Protein AF-A0A8T5L9S2-F1 (afdb_monomer)

Structure (mmCIF, N/CA/C/O backbone):
data_AF-A0A8T5L9S2-F1
#
_entry.id   AF-A0A8T5L9S2-F1
#
loop_
_atom_site.group_PDB
_atom_site.id
_atom_site.type_symbol
_atom_site.label_atom_id
_atom_site.label_alt_id
_atom_site.label_comp_id
_atom_site.label_asym_id
_atom_site.label_entity_id
_atom_site.label_seq_id
_atom_site.pdbx_PDB_ins_code
_atom_site.Cartn_x
_atom_site.Cartn_y
_atom_site.Cartn_z
_atom_site.occupancy
_atom_site.B_iso_or_equiv
_atom_site.auth_seq_id
_atom_site.auth_comp_id
_atom_site.auth_asym_id
_atom_site.auth_atom_id
_atom_site.pdbx_PDB_model_num
ATOM 1 N N . MET A 1 1 ? -9.814 8.904 15.354 1.00 81.00 1 MET A N 1
ATOM 2 C CA . MET A 1 1 ? -8.572 9.620 14.955 1.00 81.00 1 MET A CA 1
ATOM 3 C C . MET A 1 1 ? -7.507 8.682 14.400 1.00 81.00 1 MET A C 1
ATOM 5 O O . MET A 1 1 ? -7.084 8.911 13.277 1.00 81.00 1 MET A O 1
ATOM 9 N N . ILE A 1 2 ? -7.116 7.620 15.116 1.00 84.69 2 ILE A N 1
ATOM 10 C CA . ILE A 1 2 ? -6.139 6.623 14.624 1.00 84.69 2 ILE A CA 1
ATOM 11 C C . ILE A 1 2 ? -6.530 6.035 13.258 1.00 84.69 2 ILE A C 1
ATOM 13 O O . ILE A 1 2 ? -5.701 5.990 12.357 1.00 84.69 2 ILE A O 1
ATOM 17 N N . VAL A 1 3 ? -7.805 5.684 13.072 1.00 83.44 3 VAL A N 1
ATOM 18 C CA . VAL A 1 3 ? -8.334 5.139 11.806 1.00 83.44 3 VAL A CA 1
ATOM 19 C C . VAL A 1 3 ? -8.112 6.096 10.622 1.00 83.44 3 VAL A C 1
ATOM 21 O O . VAL A 1 3 ? -7.711 5.665 9.547 1.00 83.44 3 VAL A O 1
ATOM 24 N N . LYS A 1 4 ? -8.238 7.413 10.832 1.00 88.12 4 LYS A N 1
ATOM 25 C CA . LYS A 1 4 ? -8.012 8.419 9.778 1.00 88.12 4 LYS A CA 1
ATOM 26 C C . LYS A 1 4 ? -6.547 8.501 9.364 1.00 88.12 4 LYS A C 1
ATOM 28 O O . LYS A 1 4 ? -6.246 8.538 8.178 1.00 88.12 4 LYS A O 1
ATOM 33 N N . ILE A 1 5 ? -5.637 8.479 10.342 1.00 90.75 5 ILE A N 1
ATOM 34 C CA . ILE A 1 5 ? -4.188 8.464 10.092 1.00 90.75 5 ILE A CA 1
ATOM 35 C C . ILE A 1 5 ? -3.813 7.210 9.299 1.00 90.75 5 ILE A C 1
ATOM 37 O O . ILE A 1 5 ? -3.102 7.289 8.302 1.00 90.75 5 ILE A O 1
ATOM 41 N N . LEU A 1 6 ? -4.341 6.055 9.703 1.00 90.62 6 LEU A N 1
ATOM 42 C CA . LEU A 1 6 ? -4.112 4.793 9.008 1.00 90.62 6 LEU A CA 1
ATOM 43 C C . LEU A 1 6 ? -4.691 4.785 7.589 1.00 90.62 6 LEU A C 1
ATOM 45 O O . LEU A 1 6 ? -4.089 4.168 6.718 1.00 90.62 6 LEU A O 1
ATOM 49 N N . GLY A 1 7 ? -5.802 5.483 7.347 1.00 90.44 7 GLY A N 1
ATOM 50 C CA . GLY A 1 7 ? -6.350 5.682 6.004 1.00 90.44 7 GLY A CA 1
ATOM 51 C C . GLY A 1 7 ? -5.437 6.515 5.103 1.00 90.44 7 GLY A C 1
ATOM 52 O O . GLY A 1 7 ? -5.256 6.187 3.934 1.00 90.44 7 GLY A O 1
ATOM 53 N N . VAL A 1 8 ? -4.782 7.548 5.645 1.00 94.00 8 VAL A N 1
ATOM 54 C CA . VAL A 1 8 ? -3.771 8.323 4.898 1.00 94.00 8 VAL A CA 1
ATOM 55 C C . VAL A 1 8 ? -2.589 7.438 4.501 1.00 94.00 8 VAL A C 1
ATOM 57 O O . VAL A 1 8 ? -2.108 7.524 3.373 1.00 94.00 8 VAL A O 1
ATOM 60 N N . PHE A 1 9 ? -2.143 6.549 5.389 1.00 93.88 9 PHE A N 1
ATOM 61 C CA . PHE A 1 9 ? -1.081 5.598 5.064 1.00 93.88 9 PHE A CA 1
ATOM 62 C C . PHE A 1 9 ? -1.483 4.589 3.975 1.00 93.88 9 PHE A C 1
ATOM 64 O O . PHE A 1 9 ? -0.621 4.226 3.179 1.00 93.88 9 PHE A O 1
ATOM 71 N N . ASP A 1 10 ? -2.760 4.205 3.858 1.00 93.38 10 ASP A N 1
ATOM 72 C CA . ASP A 1 10 ? -3.235 3.369 2.738 1.00 93.38 10 ASP A CA 1
ATOM 73 C C . ASP A 1 10 ? -3.151 4.105 1.401 1.00 93.38 10 ASP A C 1
ATOM 75 O O . ASP A 1 10 ? -2.709 3.538 0.400 1.00 93.38 10 ASP A O 1
ATOM 79 N N . LEU A 1 11 ? -3.516 5.391 1.389 1.00 95.25 11 LEU A N 1
ATOM 80 C CA . LEU A 1 11 ? -3.369 6.236 0.202 1.00 95.25 11 LEU A CA 1
ATOM 81 C C . LEU A 1 11 ? -1.902 6.353 -0.208 1.00 95.25 11 LEU A C 1
ATOM 83 O O . LEU A 1 11 ? -1.571 6.211 -1.385 1.00 95.25 11 LEU A O 1
ATOM 87 N N . ILE A 1 12 ? -1.016 6.571 0.766 1.00 95.56 12 ILE A N 1
ATOM 88 C CA . ILE A 1 12 ? 0.428 6.637 0.534 1.00 95.56 12 ILE A CA 1
ATOM 89 C C . ILE A 1 12 ? 0.945 5.290 0.014 1.00 95.56 12 ILE A C 1
ATOM 91 O O . ILE A 1 12 ? 1.695 5.274 -0.958 1.00 95.56 12 ILE A O 1
ATOM 95 N N . ALA A 1 13 ? 0.522 4.165 0.592 1.00 95.31 13 ALA A N 1
ATOM 96 C CA . ALA A 1 13 ? 0.898 2.828 0.134 1.00 95.31 13 ALA A CA 1
ATOM 97 C C . ALA A 1 13 ? 0.469 2.580 -1.320 1.00 95.31 13 ALA A C 1
ATOM 99 O O . ALA A 1 13 ? 1.276 2.118 -2.129 1.00 95.31 13 ALA A O 1
ATOM 100 N N . GLY A 1 14 ? -0.767 2.947 -1.671 1.00 94.94 14 GLY A N 1
ATOM 101 C CA . GLY A 1 14 ? -1.270 2.870 -3.042 1.00 94.94 14 GLY A CA 1
ATOM 102 C C . GLY A 1 14 ? -0.458 3.735 -4.005 1.00 94.94 14 GLY A C 1
ATOM 103 O O . GLY A 1 14 ? -0.021 3.253 -5.049 1.00 94.94 14 GLY A O 1
ATOM 104 N N . LEU A 1 15 ? -0.181 4.990 -3.641 1.00 94.12 15 LEU A N 1
ATOM 105 C CA . LEU A 1 15 ? 0.626 5.902 -4.457 1.00 94.12 15 LEU A CA 1
ATOM 106 C C . LEU A 1 15 ? 2.065 5.413 -4.634 1.00 94.12 15 LEU A C 1
ATOM 108 O O . LEU A 1 15 ? 2.592 5.464 -5.742 1.00 94.12 15 LEU A O 1
ATOM 112 N N . ILE A 1 16 ? 2.702 4.910 -3.576 1.00 94.56 16 ILE A N 1
ATOM 113 C CA . ILE A 1 16 ? 4.062 4.371 -3.668 1.00 94.56 16 ILE A CA 1
ATOM 114 C C . ILE A 1 16 ? 4.076 3.125 -4.558 1.00 94.56 16 ILE A C 1
ATOM 116 O O . ILE A 1 16 ? 4.948 3.012 -5.415 1.00 94.56 16 ILE A O 1
ATOM 120 N N . PHE A 1 17 ? 3.092 2.229 -4.432 1.00 94.75 17 PHE A N 1
ATOM 121 C CA . PHE A 1 17 ? 2.962 1.082 -5.333 1.00 94.75 17 PHE A CA 1
ATOM 122 C C . PHE A 1 17 ? 2.767 1.508 -6.792 1.00 94.75 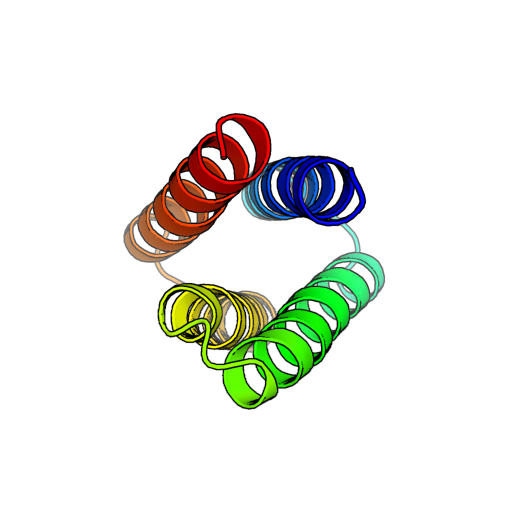17 PHE A C 1
ATOM 124 O O . PHE A 1 17 ? 3.362 0.922 -7.696 1.00 94.75 17 PHE A O 1
ATOM 131 N N . TRP A 1 18 ? 1.993 2.566 -7.033 1.00 93.31 18 TRP A N 1
ATOM 132 C CA . TRP A 1 18 ? 1.834 3.135 -8.366 1.00 93.31 18 TRP A CA 1
ATOM 133 C C . TRP A 1 18 ? 3.153 3.649 -8.931 1.00 93.31 18 TRP A C 1
ATOM 135 O O . TRP A 1 18 ? 3.551 3.249 -10.021 1.00 93.31 18 TRP A O 1
ATOM 145 N N . LEU A 1 19 ? 3.859 4.488 -8.170 1.00 92.25 19 LEU A N 1
ATOM 146 C CA . LEU A 1 19 ? 5.145 5.059 -8.569 1.00 92.25 19 LEU A CA 1
ATOM 147 C C . LEU A 1 19 ? 6.209 3.980 -8.777 1.00 92.25 19 LEU A C 1
ATOM 149 O O . LEU A 1 19 ? 7.015 4.091 -9.702 1.00 92.25 19 LEU A O 1
ATOM 153 N N . TRP A 1 20 ? 6.188 2.914 -7.973 1.00 93.25 20 TRP A N 1
ATOM 154 C CA . TRP A 1 20 ? 7.074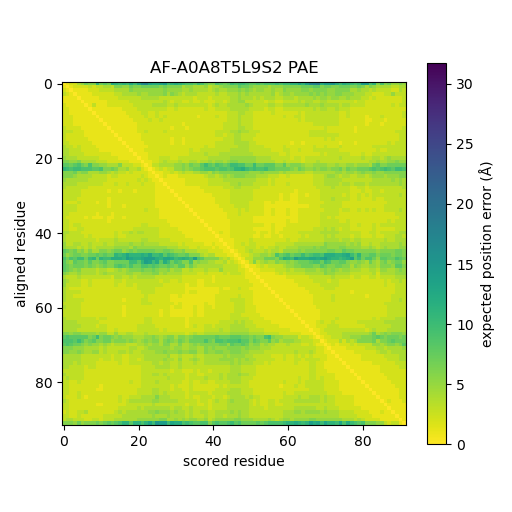 1.765 -8.133 1.00 93.25 20 TRP A CA 1
ATOM 155 C C . TRP A 1 20 ? 6.981 1.158 -9.536 1.00 93.25 20 TRP A C 1
ATOM 157 O O . TRP A 1 20 ? 8.016 0.845 -10.122 1.00 93.25 20 TRP A O 1
ATOM 167 N N . MET A 1 21 ? 5.782 1.090 -10.123 1.00 88.50 21 MET A N 1
ATOM 168 C CA . MET A 1 21 ? 5.586 0.543 -11.472 1.00 88.50 21 MET A CA 1
ATOM 169 C C . MET A 1 21 ? 6.211 1.375 -12.599 1.00 88.50 21 MET A C 1
ATOM 171 O O . MET A 1 21 ? 6.469 0.829 -13.670 1.00 88.50 21 MET A O 1
ATOM 175 N N . PHE A 1 22 ? 6.411 2.681 -12.398 1.00 88.56 22 PHE A N 1
ATOM 176 C CA . PHE A 1 22 ? 6.930 3.580 -13.438 1.00 88.56 22 PHE A CA 1
ATOM 177 C C . PHE A 1 22 ? 8.393 3.950 -13.225 1.00 88.56 22 PHE A C 1
ATOM 179 O O . PHE A 1 22 ? 9.147 4.048 -14.188 1.00 88.56 22 PHE A O 1
ATOM 186 N N . ILE A 1 23 ? 8.776 4.186 -11.972 1.00 90.50 23 ILE A N 1
ATOM 187 C CA . ILE A 1 23 ? 10.068 4.778 -11.606 1.00 90.50 23 ILE A CA 1
ATOM 188 C C . ILE A 1 23 ? 11.008 3.719 -11.006 1.00 90.50 23 ILE A C 1
ATOM 190 O O . ILE A 1 23 ? 12.208 3.950 -10.913 1.00 90.50 23 ILE A O 1
ATOM 194 N N . GLY A 1 24 ? 10.497 2.536 -10.640 1.00 86.25 24 GLY A N 1
ATOM 195 C CA . GLY A 1 24 ? 11.319 1.443 -10.116 1.00 86.25 24 GLY A CA 1
ATOM 196 C C . GLY A 1 24 ? 11.832 1.714 -8.701 1.00 86.25 24 GLY A C 1
ATOM 197 O O . GLY A 1 24 ? 13.034 1.672 -8.450 1.00 86.25 24 GLY A O 1
ATOM 198 N N . ILE A 1 25 ? 10.922 2.011 -7.767 1.00 91.56 25 ILE A N 1
ATOM 199 C CA . ILE A 1 25 ? 11.259 2.218 -6.347 1.00 91.56 25 ILE A CA 1
ATOM 200 C C . ILE A 1 25 ? 12.008 0.978 -5.793 1.00 91.56 25 ILE A C 1
ATOM 202 O O . ILE A 1 25 ? 11.700 -0.152 -6.184 1.00 91.56 25 ILE A O 1
ATOM 206 N N . PRO A 1 26 ? 12.982 1.136 -4.874 1.00 93.88 26 PRO A N 1
ATOM 207 C CA . PRO A 1 26 ? 13.703 -0.002 -4.311 1.00 93.88 26 PRO A CA 1
ATOM 208 C C . PRO A 1 26 ? 12.765 -1.041 -3.687 1.00 93.88 26 PRO A C 1
ATOM 210 O O . PRO A 1 26 ? 11.869 -0.706 -2.907 1.00 93.88 26 PRO A O 1
ATOM 213 N N . THR A 1 27 ? 13.010 -2.319 -3.980 1.00 92.94 27 THR A N 1
ATOM 214 C CA . THR A 1 27 ? 12.190 -3.447 -3.505 1.00 92.94 27 THR A CA 1
ATOM 215 C C . THR A 1 27 ? 12.082 -3.490 -1.982 1.00 92.94 27 THR A C 1
ATOM 217 O O . THR A 1 27 ? 11.013 -3.789 -1.458 1.00 92.94 27 THR A O 1
ATOM 220 N N . ASN A 1 28 ? 13.133 -3.094 -1.259 1.00 94.31 28 ASN A N 1
ATOM 221 C CA . ASN A 1 28 ? 13.121 -3.015 0.204 1.00 94.31 28 ASN A CA 1
ATOM 222 C C . ASN A 1 28 ? 12.034 -2.065 0.735 1.00 94.31 28 ASN A C 1
ATOM 224 O O . ASN A 1 28 ? 11.376 -2.385 1.721 1.00 94.31 28 ASN A O 1
ATOM 228 N N . VAL A 1 29 ? 11.806 -0.924 0.074 1.00 94.38 29 VAL A N 1
ATOM 229 C CA . VAL A 1 29 ? 10.757 0.036 0.465 1.00 94.38 29 VAL A CA 1
ATOM 230 C C . VAL A 1 29 ? 9.377 -0.575 0.238 1.00 94.38 29 VAL A C 1
ATOM 232 O O . VAL A 1 29 ? 8.499 -0.485 1.094 1.00 94.38 29 VAL A O 1
ATOM 235 N N . MET A 1 30 ? 9.202 -1.265 -0.888 1.00 95.19 30 MET A N 1
ATOM 236 C CA . MET A 1 30 ? 7.951 -1.950 -1.198 1.00 95.19 30 MET A CA 1
ATOM 237 C C . MET A 1 30 ? 7.648 -3.087 -0.221 1.00 95.19 30 MET A C 1
ATOM 239 O O . MET A 1 30 ? 6.502 -3.256 0.186 1.00 95.19 30 MET A O 1
ATOM 243 N N . MET A 1 31 ? 8.669 -3.823 0.219 1.00 96.19 31 MET A N 1
ATOM 244 C CA . MET A 1 31 ? 8.513 -4.868 1.232 1.00 96.19 31 MET A CA 1
ATOM 245 C C . MET A 1 31 ? 8.054 -4.305 2.581 1.00 96.19 31 MET A C 1
ATOM 247 O O . MET A 1 31 ? 7.230 -4.929 3.245 1.00 96.19 31 MET A O 1
ATOM 251 N N . VAL A 1 32 ? 8.505 -3.106 2.969 1.00 96.62 32 VAL A N 1
ATOM 252 C CA . VAL A 1 32 ? 7.989 -2.427 4.172 1.00 96.62 32 VAL A CA 1
ATOM 253 C C . VAL A 1 32 ? 6.493 -2.133 4.034 1.00 96.62 32 VAL A C 1
ATOM 255 O O . VAL A 1 32 ? 5.741 -2.367 4.977 1.00 96.62 32 VAL A O 1
ATOM 258 N N . ILE A 1 33 ? 6.040 -1.690 2.857 1.00 96.06 33 ILE A N 1
ATOM 259 C CA . ILE A 1 33 ? 4.617 -1.422 2.588 1.00 96.06 33 ILE A CA 1
ATOM 260 C C . ILE A 1 33 ? 3.787 -2.705 2.630 1.00 96.06 33 ILE A C 1
ATOM 262 O O . ILE A 1 33 ? 2.721 -2.722 3.241 1.00 96.06 33 ILE A O 1
ATOM 266 N N . VAL A 1 34 ? 4.280 -3.787 2.026 1.00 96.88 34 VAL A N 1
ATOM 267 C CA . VAL A 1 34 ? 3.635 -5.108 2.080 1.00 96.88 34 VAL A CA 1
ATOM 268 C C . VAL A 1 34 ? 3.440 -5.545 3.528 1.00 96.88 34 VAL A C 1
ATOM 270 O O . VAL A 1 34 ? 2.327 -5.882 3.929 1.00 96.88 34 VAL A O 1
ATOM 273 N N . MET A 1 35 ? 4.509 -5.502 4.326 1.00 97.00 35 MET A N 1
ATOM 274 C CA . MET A 1 35 ? 4.452 -5.900 5.732 1.00 97.00 35 MET A CA 1
ATOM 275 C C . MET A 1 35 ? 3.507 -5.002 6.528 1.00 97.00 35 MET A C 1
ATOM 277 O O . MET A 1 35 ? 2.721 -5.506 7.325 1.00 97.00 35 MET A O 1
ATOM 281 N N . TYR A 1 36 ? 3.534 -3.692 6.279 1.00 96.12 36 TYR A N 1
ATOM 282 C CA . TYR A 1 36 ? 2.605 -2.740 6.880 1.0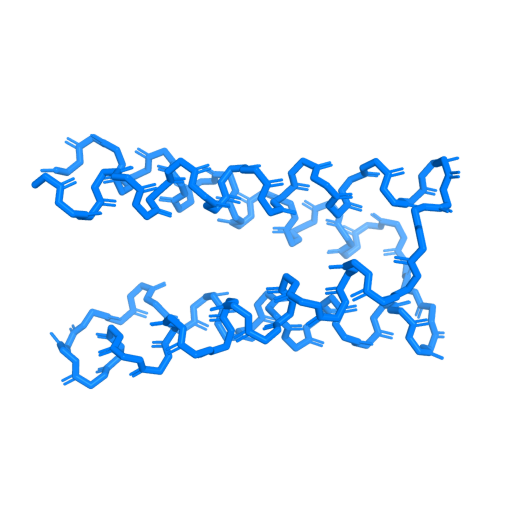0 96.12 36 TYR A CA 1
ATOM 283 C C . TYR A 1 36 ? 1.141 -3.109 6.597 1.00 96.12 36 TYR A C 1
ATOM 285 O O . TYR A 1 36 ? 0.362 -3.231 7.542 1.00 96.12 36 TYR A O 1
ATOM 293 N N . LEU A 1 37 ? 0.777 -3.334 5.329 1.00 96.06 37 LEU A N 1
ATOM 294 C CA . LEU A 1 37 ? -0.593 -3.672 4.926 1.00 96.06 37 LEU A CA 1
ATOM 295 C C . LEU A 1 37 ? -1.055 -4.997 5.537 1.00 96.06 37 LEU A C 1
ATOM 297 O O . LEU A 1 37 ? -2.169 -5.081 6.048 1.00 96.06 37 LEU A O 1
ATOM 301 N N . ILE A 1 38 ? -0.193 -6.017 5.548 1.00 96.44 38 ILE A N 1
ATOM 302 C CA . ILE A 1 38 ? -0.525 -7.325 6.127 1.00 96.44 38 ILE A CA 1
ATOM 303 C C . ILE A 1 38 ? -0.712 -7.215 7.643 1.00 96.44 38 ILE A C 1
ATOM 305 O O . ILE A 1 38 ? -1.726 -7.675 8.164 1.00 96.44 38 ILE A O 1
ATOM 309 N N . ILE A 1 39 ? 0.229 -6.590 8.359 1.00 95.25 39 ILE A N 1
ATOM 310 C CA . ILE A 1 39 ? 0.154 -6.445 9.821 1.00 95.25 39 ILE A CA 1
ATOM 311 C C . ILE A 1 39 ? -1.081 -5.633 10.206 1.00 95.25 39 ILE A C 1
ATOM 313 O O . ILE A 1 39 ? -1.847 -6.047 11.074 1.00 95.25 39 ILE A O 1
ATOM 317 N N . LYS A 1 40 ? -1.305 -4.497 9.541 1.00 93.00 40 LYS A N 1
ATOM 318 C CA . LYS A 1 40 ? -2.488 -3.668 9.771 1.00 93.00 40 LYS A CA 1
ATOM 319 C C . LYS A 1 40 ? -3.767 -4.447 9.483 1.00 93.00 40 LYS A C 1
ATOM 321 O O . LYS A 1 40 ? -4.656 -4.468 10.330 1.00 93.00 40 LYS A O 1
ATOM 326 N N . GLY A 1 41 ? -3.844 -5.104 8.329 1.00 93.06 41 GLY A N 1
ATOM 327 C CA . GLY A 1 41 ? -4.992 -5.914 7.946 1.00 93.06 41 GLY A CA 1
ATOM 328 C C . GLY A 1 41 ? -5.320 -6.960 9.008 1.00 93.06 41 GLY A C 1
ATOM 329 O O . GLY A 1 41 ? -6.460 -7.043 9.454 1.00 93.06 41 GLY A O 1
ATOM 330 N N . LEU A 1 42 ? -4.314 -7.685 9.505 1.00 93.69 42 LEU A N 1
ATOM 331 C CA . LEU A 1 42 ? -4.486 -8.672 10.576 1.00 93.69 42 LEU A CA 1
ATOM 332 C C . LEU A 1 42 ? -5.005 -8.052 11.880 1.00 93.69 42 LEU A C 1
ATOM 334 O O . LEU A 1 42 ? -5.936 -8.592 12.476 1.00 93.69 42 LEU A O 1
ATOM 338 N N . ILE A 1 43 ? -4.454 -6.912 12.309 1.00 92.06 43 ILE A N 1
ATOM 339 C CA . ILE A 1 43 ? -4.892 -6.218 13.534 1.00 92.06 43 ILE A CA 1
ATOM 340 C C . ILE A 1 43 ? -6.375 -5.833 13.445 1.00 92.06 43 ILE A C 1
ATOM 342 O O . ILE A 1 43 ? -7.132 -6.060 14.388 1.00 92.06 43 ILE A O 1
ATOM 346 N N . PHE A 1 44 ? -6.807 -5.274 12.314 1.00 89.81 44 PHE A N 1
ATOM 347 C CA . PHE A 1 44 ? -8.188 -4.812 12.147 1.00 8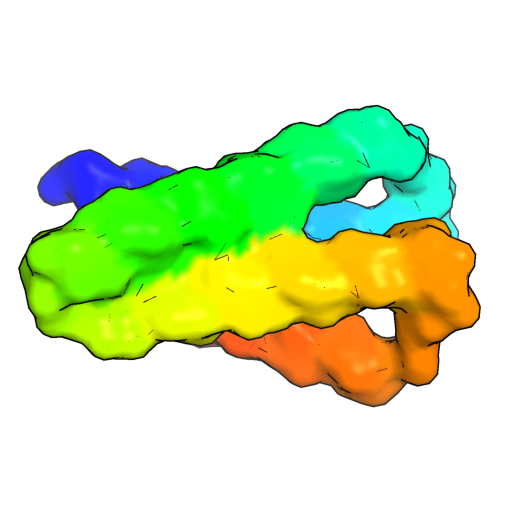9.81 44 PHE A CA 1
ATOM 348 C C . PHE A 1 44 ? -9.184 -5.944 11.885 1.00 89.81 44 PHE A C 1
ATOM 350 O O . PHE A 1 44 ? -10.324 -5.860 12.337 1.00 89.81 44 PHE A O 1
ATOM 357 N N . VAL A 1 45 ? -8.757 -7.031 11.236 1.00 90.06 45 VAL A N 1
ATOM 358 C CA . VAL A 1 45 ? -9.590 -8.232 11.068 1.00 90.06 45 VAL A CA 1
ATOM 359 C C . VAL A 1 45 ? -9.909 -8.869 12.424 1.00 90.06 45 VAL A C 1
ATOM 361 O O . VAL A 1 45 ? -11.055 -9.244 12.662 1.00 90.06 45 VAL A O 1
ATOM 364 N N . ILE A 1 46 ? -8.942 -8.926 13.348 1.00 87.56 46 ILE A N 1
ATOM 365 C CA . ILE A 1 46 ? -9.189 -9.370 14.735 1.00 87.56 46 ILE A CA 1
ATOM 366 C C . ILE A 1 46 ? -10.168 -8.419 15.445 1.00 87.56 46 ILE A C 1
ATOM 368 O O . ILE A 1 46 ? -10.995 -8.857 16.242 1.00 87.56 46 ILE A O 1
ATOM 372 N N . GLY A 1 47 ? -10.121 -7.128 15.113 1.00 83.38 47 GLY A N 1
ATOM 373 C CA . GLY A 1 47 ? -11.051 -6.100 15.586 1.00 83.38 47 GLY A CA 1
ATOM 374 C C . GLY A 1 47 ? -12.449 -6.119 14.950 1.00 83.38 47 GLY A C 1
ATOM 375 O O . GLY A 1 47 ? -13.186 -5.157 15.146 1.00 83.38 47 GLY A O 1
ATOM 376 N N . LEU A 1 48 ? -12.819 -7.177 14.212 1.00 80.62 48 LEU A N 1
ATOM 377 C CA . LEU A 1 48 ? -14.098 -7.355 13.498 1.00 80.62 48 LEU A C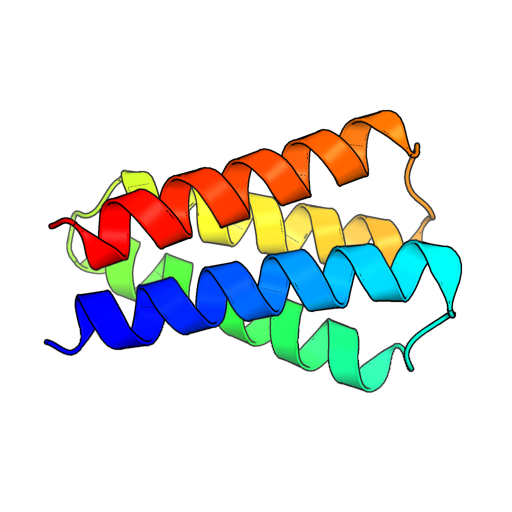A 1
ATOM 378 C C . LEU A 1 48 ? -14.341 -6.399 12.314 1.00 80.62 48 LEU A C 1
ATOM 380 O O . LEU A 1 48 ? -15.461 -6.325 11.806 1.00 80.62 48 LEU A O 1
ATOM 384 N N . ASP A 1 49 ? -13.310 -5.716 11.811 1.00 84.50 49 ASP A N 1
ATOM 385 C CA . ASP A 1 49 ? -13.424 -4.924 10.587 1.00 84.50 49 ASP A CA 1
ATOM 386 C C . ASP A 1 49 ? -13.108 -5.774 9.347 1.00 84.50 49 ASP A C 1
ATOM 388 O O . ASP A 1 49 ? -11.961 -5.931 8.920 1.00 84.50 49 ASP A O 1
ATOM 392 N N . ILE A 1 50 ? -14.166 -6.320 8.746 1.00 83.31 50 ILE A N 1
ATOM 393 C CA . ILE A 1 50 ? -14.101 -7.171 7.548 1.00 83.31 50 ILE A CA 1
ATOM 394 C C . ILE A 1 50 ? -13.487 -6.423 6.355 1.00 83.31 50 ILE A C 1
ATOM 396 O O . ILE A 1 50 ? -12.831 -7.044 5.515 1.00 83.31 50 ILE A O 1
ATOM 400 N N . ALA A 1 51 ? -13.614 -5.091 6.285 1.00 85.19 51 ALA A N 1
ATOM 401 C CA . ALA A 1 51 ? -13.004 -4.310 5.209 1.00 85.19 51 ALA A CA 1
ATOM 402 C C . ALA A 1 51 ? -11.467 -4.391 5.237 1.00 85.19 51 ALA A C 1
ATOM 404 O O . ALA A 1 51 ? -10.802 -4.120 4.237 1.00 85.19 51 ALA A O 1
ATOM 405 N N . SER A 1 52 ? -10.879 -4.818 6.353 1.00 90.25 52 SER A N 1
ATOM 406 C CA . SER A 1 52 ? -9.434 -4.964 6.500 1.00 90.25 52 SER A CA 1
ATOM 407 C C . SER A 1 52 ? -8.850 -6.241 5.905 1.00 90.25 52 SER A C 1
ATOM 409 O O . SER A 1 52 ? -7.638 -6.317 5.704 1.00 90.25 52 SER A O 1
ATOM 411 N N . VAL A 1 53 ? -9.693 -7.175 5.456 1.00 91.75 53 VAL A N 1
ATOM 412 C CA . VAL A 1 53 ? -9.263 -8.292 4.597 1.00 91.75 53 VAL A CA 1
ATOM 413 C C . VAL A 1 53 ? -8.687 -7.777 3.272 1.00 91.75 53 VAL A C 1
ATOM 415 O O . VAL A 1 53 ? -7.730 -8.352 2.750 1.00 91.75 53 VAL A O 1
ATOM 418 N N . PHE A 1 54 ? -9.201 -6.656 2.751 1.00 92.75 54 PHE A N 1
ATOM 419 C CA . PHE A 1 54 ? -8.689 -6.052 1.520 1.00 92.75 54 PHE A CA 1
ATOM 420 C C . PHE A 1 54 ? -7.247 -5.544 1.651 1.00 92.75 54 PHE A C 1
ATOM 422 O O . PHE A 1 54 ? -6.524 -5.586 0.659 1.00 92.75 54 PHE A O 1
ATOM 429 N N . ASP A 1 55 ? -6.790 -5.155 2.848 1.00 94.06 55 ASP A N 1
ATOM 430 C CA . ASP A 1 55 ? -5.387 -4.760 3.066 1.00 94.06 55 ASP A CA 1
ATOM 431 C C . ASP A 1 55 ? -4.460 -5.962 2.943 1.00 94.06 55 ASP A C 1
ATOM 433 O O . ASP A 1 55 ? -3.403 -5.878 2.321 1.00 94.06 55 ASP A O 1
ATOM 437 N N . ILE A 1 56 ? -4.876 -7.102 3.502 1.00 95.56 56 ILE A N 1
ATOM 438 C CA . ILE A 1 56 ? -4.117 -8.351 3.423 1.00 95.56 56 ILE A CA 1
ATOM 439 C C . ILE A 1 56 ? -4.032 -8.795 1.963 1.00 95.56 56 ILE A C 1
ATOM 441 O O . ILE A 1 56 ? -2.943 -9.087 1.471 1.00 95.56 56 ILE A O 1
ATOM 445 N N . ILE A 1 57 ? -5.163 -8.790 1.248 1.00 95.12 57 ILE A N 1
ATOM 446 C CA . ILE A 1 57 ? -5.209 -9.130 -0.180 1.00 95.12 57 ILE A CA 1
ATOM 447 C C . ILE A 1 57 ? -4.311 -8.181 -0.983 1.00 95.12 57 ILE A C 1
ATOM 449 O O . ILE A 1 57 ? -3.502 -8.647 -1.782 1.00 95.12 57 ILE A O 1
ATOM 453 N N . ALA A 1 58 ? -4.400 -6.868 -0.755 1.00 95.69 58 ALA A N 1
ATOM 454 C CA . ALA A 1 58 ? -3.558 -5.884 -1.430 1.00 95.69 58 ALA A CA 1
ATOM 455 C C . ALA A 1 58 ? -2.068 -6.111 -1.135 1.00 95.69 58 ALA A C 1
ATOM 457 O O . ALA A 1 58 ? -1.265 -6.144 -2.063 1.00 95.69 58 ALA A O 1
ATOM 458 N N . GLY A 1 59 ? -1.695 -6.343 0.126 1.00 96.19 59 GLY A N 1
ATOM 459 C CA . GLY A 1 59 ? -0.318 -6.641 0.523 1.00 96.19 59 GLY A CA 1
ATOM 460 C C . GLY A 1 59 ? 0.233 -7.896 -0.156 1.00 96.19 59 GLY A C 1
ATOM 461 O O . GLY A 1 59 ? 1.335 -7.867 -0.705 1.00 96.19 59 GLY A O 1
ATOM 462 N N . VAL A 1 60 ? -0.550 -8.977 -0.202 1.00 95.62 60 VAL A N 1
ATOM 463 C CA . VAL A 1 60 ? -0.175 -10.222 -0.896 1.00 95.62 60 VAL A CA 1
ATOM 464 C C . VAL A 1 60 ? -0.026 -9.996 -2.401 1.00 95.62 60 VAL A C 1
ATOM 466 O O . VAL A 1 60 ? 0.945 -10.457 -2.999 1.00 95.62 60 VAL A O 1
ATOM 469 N N . LEU A 1 61 ? -0.941 -9.255 -3.024 1.00 95.19 61 LEU A N 1
ATOM 470 C CA . LEU A 1 61 ? -0.860 -8.944 -4.451 1.00 95.19 61 LEU A CA 1
ATOM 471 C C . LEU A 1 61 ? 0.363 -8.083 -4.784 1.00 95.19 61 LEU A C 1
ATOM 473 O O . LEU A 1 61 ? 1.045 -8.359 -5.768 1.00 95.19 61 LEU A O 1
ATOM 477 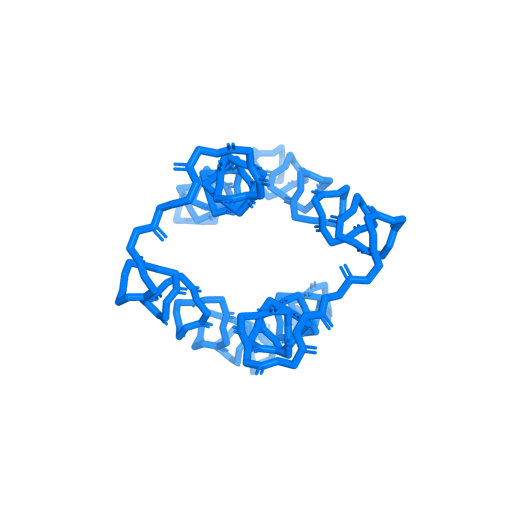N N . ILE A 1 62 ? 0.693 -7.094 -3.950 1.00 95.06 62 ILE A N 1
ATOM 478 C CA . ILE A 1 62 ? 1.914 -6.290 -4.106 1.00 95.06 62 ILE A CA 1
ATOM 479 C C . ILE A 1 62 ? 3.157 -7.174 -3.952 1.00 95.06 62 ILE A C 1
ATOM 481 O O . ILE A 1 62 ? 4.080 -7.072 -4.756 1.00 95.06 62 ILE A O 1
ATOM 485 N N . TYR A 1 63 ? 3.180 -8.082 -2.973 1.00 95.69 63 TYR A N 1
ATOM 486 C CA . TYR A 1 63 ? 4.281 -9.036 -2.810 1.00 95.69 63 TYR A CA 1
ATOM 487 C C . TYR A 1 63 ? 4.480 -9.901 -4.060 1.00 95.69 63 TYR A C 1
ATOM 489 O O . TYR A 1 63 ? 5.605 -10.053 -4.542 1.00 95.69 63 TYR A O 1
ATOM 497 N N . ILE A 1 64 ? 3.389 -10.429 -4.621 1.00 94.38 64 ILE A N 1
ATOM 498 C CA . ILE A 1 64 ? 3.432 -11.198 -5.869 1.00 94.38 64 ILE A CA 1
ATOM 499 C C . ILE A 1 64 ? 3.952 -10.319 -7.013 1.00 94.38 64 ILE A C 1
ATOM 501 O O . ILE A 1 64 ? 4.817 -10.761 -7.768 1.00 94.38 64 ILE A O 1
ATOM 505 N N . ALA A 1 65 ? 3.500 -9.065 -7.104 1.00 93.12 65 ALA A N 1
ATOM 506 C CA . ALA A 1 65 ? 3.937 -8.130 -8.138 1.00 93.12 65 ALA A CA 1
ATOM 507 C C . ALA A 1 65 ? 5.443 -7.879 -8.126 1.00 93.12 65 ALA A C 1
ATOM 509 O O . ALA A 1 65 ? 6.057 -7.841 -9.192 1.00 93.12 65 ALA A O 1
ATOM 510 N N . ILE A 1 66 ? 6.037 -7.744 -6.940 1.00 92.69 66 ILE A N 1
ATOM 511 C CA . ILE A 1 66 ? 7.474 -7.497 -6.780 1.00 92.69 66 ILE A CA 1
ATOM 512 C C . ILE A 1 66 ? 8.303 -8.711 -7.214 1.00 92.69 66 ILE A C 1
ATOM 514 O O . ILE A 1 66 ? 9.349 -8.536 -7.831 1.00 92.69 66 ILE A O 1
ATOM 518 N N . ASN A 1 67 ? 7.857 -9.930 -6.892 1.00 93.50 67 ASN A N 1
ATOM 519 C CA . ASN A 1 67 ? 8.668 -11.141 -7.070 1.00 93.50 67 ASN A CA 1
ATOM 520 C C . ASN A 1 67 ? 8.459 -11.834 -8.421 1.00 93.50 67 ASN A C 1
ATOM 522 O O . ASN A 1 67 ? 9.404 -12.383 -8.980 1.00 93.50 67 ASN A O 1
ATOM 526 N N . PHE A 1 68 ? 7.234 -11.826 -8.943 1.00 92.56 68 PHE A N 1
ATOM 527 C CA . PHE A 1 68 ? 6.866 -12.585 -10.143 1.00 92.56 68 PHE A CA 1
ATOM 528 C C . PHE A 1 68 ? 6.536 -11.691 -11.339 1.00 92.56 68 PHE A C 1
ATOM 530 O O . PHE A 1 68 ? 6.375 -12.187 -12.454 1.00 92.56 68 PHE A O 1
ATOM 537 N N . GLY A 1 69 ? 6.452 -10.376 -11.122 1.00 86.38 69 GLY A N 1
ATOM 538 C CA . GLY A 1 69 ? 5.884 -9.452 -12.091 1.00 86.38 69 GLY A CA 1
ATOM 539 C C . GLY A 1 69 ? 4.367 -9.620 -12.176 1.00 86.38 69 GLY A C 1
ATOM 540 O O . GLY A 1 69 ? 3.819 -10.715 -12.06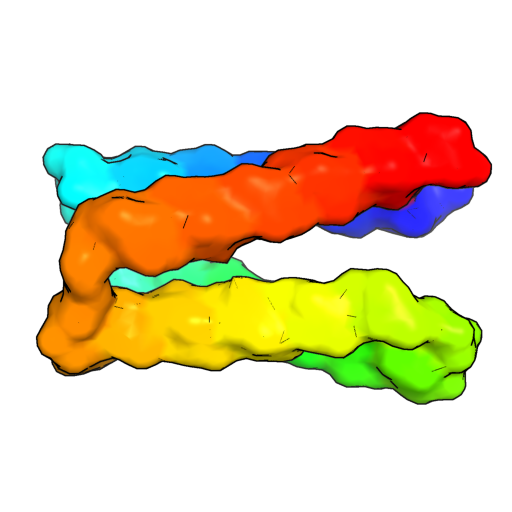2 1.00 86.38 69 GLY A O 1
ATOM 541 N N . MET A 1 70 ? 3.655 -8.514 -12.365 1.00 87.12 70 MET A N 1
ATOM 542 C CA . MET A 1 70 ? 2.194 -8.521 -12.403 1.00 87.12 70 MET A CA 1
ATOM 543 C C . MET A 1 70 ? 1.682 -7.731 -13.607 1.00 87.12 70 MET A C 1
ATOM 545 O O . MET A 1 70 ? 2.233 -6.675 -13.930 1.00 87.12 70 MET A O 1
ATOM 549 N N . PRO A 1 71 ? 0.620 -8.211 -14.280 1.00 88.50 71 PRO A N 1
ATOM 550 C CA . PRO A 1 71 ? -0.045 -7.456 -15.330 1.00 88.50 71 PRO A CA 1
ATOM 551 C C . PRO A 1 71 ? -0.495 -6.080 -14.832 1.00 88.50 71 PRO A C 1
ATOM 553 O O . PRO A 1 71 ? -1.120 -5.970 -13.776 1.00 88.50 71 PRO A O 1
ATOM 556 N N . LYS A 1 72 ? -0.258 -5.040 -15.643 1.00 85.94 72 LYS A N 1
ATOM 557 C CA . LYS A 1 72 ? -0.605 -3.641 -15.322 1.00 85.94 72 LYS A CA 1
ATOM 558 C C . LYS A 1 72 ? -2.081 -3.440 -14.956 1.00 85.94 72 LYS A C 1
ATOM 560 O O . LYS A 1 72 ? -2.418 -2.537 -14.206 1.00 85.94 72 LYS A O 1
ATOM 565 N N . PHE A 1 73 ? -2.976 -4.269 -15.490 1.00 87.19 73 PHE A N 1
ATOM 566 C CA . PHE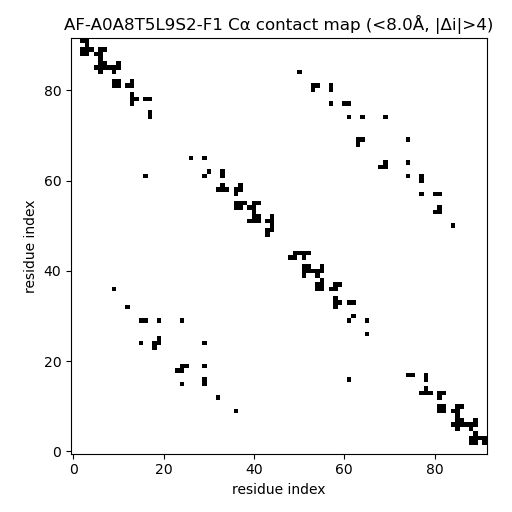 A 1 73 ? -4.396 -4.199 -15.152 1.00 87.19 73 PHE A CA 1
ATOM 567 C C . PHE A 1 73 ? -4.663 -4.575 -13.688 1.00 87.19 73 PHE A C 1
ATOM 569 O O . PHE A 1 73 ? -5.401 -3.880 -12.994 1.00 87.19 73 PHE A O 1
ATOM 576 N N . LEU A 1 74 ? -4.028 -5.639 -13.186 1.00 87.38 74 LEU A N 1
ATOM 577 C CA . LEU A 1 74 ? -4.255 -6.080 -11.813 1.00 87.38 74 LEU A CA 1
ATOM 578 C C . LEU A 1 74 ? -3.632 -5.115 -10.794 1.00 87.38 74 LEU A C 1
ATOM 580 O O . LEU A 1 74 ? -4.177 -4.935 -9.710 1.00 87.38 74 LEU A O 1
ATOM 584 N N . SER A 1 75 ? -2.525 -4.454 -11.132 1.00 87.88 75 SER A N 1
ATOM 585 C CA . SER A 1 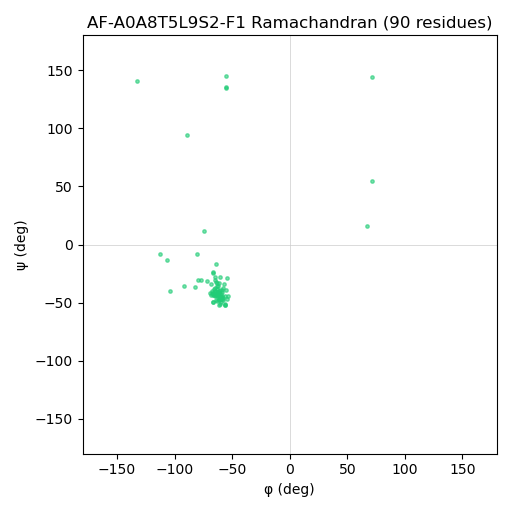75 ? -1.939 -3.442 -10.251 1.00 87.88 75 SER A CA 1
ATOM 586 C C . SER A 1 75 ? -2.808 -2.184 -10.135 1.00 87.88 75 SER A C 1
ATOM 588 O O . SER A 1 75 ? -2.901 -1.607 -9.052 1.00 87.88 75 SER A O 1
ATOM 590 N N . ILE A 1 76 ? -3.517 -1.794 -11.201 1.00 91.94 76 ILE A N 1
ATOM 591 C CA . ILE A 1 76 ? -4.532 -0.729 -11.141 1.00 91.94 76 ILE A CA 1
ATOM 592 C C . ILE A 1 76 ? -5.684 -1.131 -10.211 1.00 91.94 76 ILE A C 1
ATOM 594 O O . ILE A 1 76 ? -6.166 -0.299 -9.448 1.00 91.94 76 ILE A O 1
ATOM 598 N N . ILE A 1 77 ? -6.101 -2.400 -10.215 1.00 93.06 77 ILE A N 1
ATOM 599 C CA . ILE A 1 77 ? -7.132 -2.883 -9.282 1.00 93.06 77 ILE A CA 1
ATOM 600 C C . ILE A 1 77 ? -6.661 -2.736 -7.830 1.00 93.06 77 ILE A C 1
ATOM 602 O O . ILE A 1 77 ? -7.396 -2.203 -7.003 1.00 93.06 77 ILE A O 1
ATOM 606 N N . VAL A 1 78 ? -5.428 -3.146 -7.522 1.00 93.19 78 VAL A N 1
ATOM 607 C CA . VAL A 1 78 ? -4.851 -2.997 -6.173 1.00 93.19 78 VAL A CA 1
ATOM 608 C C . VAL A 1 78 ? -4.795 -1.530 -5.746 1.00 93.19 78 VAL A C 1
ATOM 610 O O . VAL A 1 78 ? -5.163 -1.204 -4.619 1.00 93.19 78 VAL A O 1
ATOM 613 N N . LEU A 1 79 ? -4.393 -0.637 -6.655 1.00 94.19 79 LEU A N 1
ATOM 614 C CA . LEU A 1 79 ? -4.417 0.805 -6.418 1.00 94.19 79 LEU A CA 1
ATOM 615 C C . LEU A 1 79 ? -5.823 1.284 -6.045 1.00 94.19 79 LEU A C 1
ATOM 617 O O . LEU A 1 79 ? -5.986 1.971 -5.043 1.00 94.19 79 LEU A O 1
ATOM 621 N N . LEU A 1 80 ? -6.831 0.925 -6.842 1.00 94.38 80 LEU A N 1
ATOM 622 C CA . LEU A 1 80 ? -8.210 1.349 -6.607 1.00 94.38 80 LEU A CA 1
ATOM 623 C C . LEU A 1 80 ? -8.739 0.841 -5.265 1.00 94.38 80 LEU A C 1
ATOM 625 O O . LEU A 1 80 ? -9.384 1.607 -4.555 1.00 94.38 80 LEU A O 1
ATOM 629 N N . ILE A 1 81 ? -8.414 -0.398 -4.886 1.00 93.62 81 ILE A N 1
ATOM 630 C CA . ILE A 1 81 ? -8.782 -0.970 -3.584 1.00 93.62 81 ILE A CA 1
ATOM 631 C C . ILE A 1 81 ? -8.177 -0.144 -2.440 1.00 93.62 81 ILE A C 1
ATOM 633 O O . ILE A 1 81 ? -8.906 0.284 -1.543 1.00 93.62 81 ILE A O 1
ATOM 637 N N . LEU A 1 82 ? -6.868 0.127 -2.484 1.00 94.00 82 LEU A N 1
ATOM 638 C CA . LEU A 1 82 ? -6.178 0.901 -1.445 1.00 94.00 82 LEU A CA 1
ATOM 639 C C . LEU A 1 82 ? -6.673 2.350 -1.383 1.00 94.00 82 LEU A C 1
ATOM 641 O O . LEU A 1 82 ? -6.876 2.887 -0.296 1.00 94.00 82 LEU A O 1
ATOM 645 N N . VAL A 1 83 ? -6.921 2.975 -2.538 1.00 94.62 83 VAL A N 1
ATOM 646 C CA . VAL A 1 83 ? -7.430 4.349 -2.609 1.00 94.62 83 VAL A CA 1
ATOM 647 C C . VAL A 1 83 ? -8.847 4.441 -2.057 1.00 94.62 83 VAL A C 1
ATOM 649 O O . VAL A 1 83 ? -9.119 5.285 -1.203 1.00 94.62 83 VAL A O 1
ATOM 652 N N . GLN A 1 84 ? -9.744 3.558 -2.498 1.00 93.12 84 GLN A N 1
ATOM 653 C CA . GLN A 1 84 ? -11.119 3.514 -2.008 1.00 93.12 84 GLN A CA 1
ATOM 654 C C . GLN A 1 84 ? -11.140 3.315 -0.493 1.00 93.12 84 GLN A C 1
ATOM 656 O O . GLN A 1 84 ? -11.830 4.053 0.213 1.00 93.12 84 GLN A O 1
ATOM 661 N N . LYS A 1 85 ? -10.361 2.358 0.020 1.00 89.00 85 LYS A N 1
ATOM 662 C CA . LYS A 1 85 ? -10.307 2.101 1.457 1.00 89.00 85 LYS A CA 1
ATOM 663 C C . LYS A 1 85 ? -9.719 3.280 2.227 1.00 89.00 85 LYS A C 1
ATOM 665 O O . LYS A 1 85 ? -10.298 3.686 3.232 1.00 89.00 85 LYS A O 1
ATOM 670 N N . GLY A 1 86 ? -8.627 3.864 1.740 1.00 90.00 86 GLY A N 1
ATOM 671 C CA . GLY A 1 86 ? -8.013 5.039 2.352 1.00 90.00 86 GLY A CA 1
ATOM 672 C C . GLY A 1 86 ? -9.004 6.195 2.486 1.00 90.00 86 GLY A C 1
ATOM 673 O O . GLY A 1 86 ? -9.124 6.779 3.561 1.00 90.00 86 GLY A O 1
ATOM 674 N N . ILE A 1 87 ? -9.795 6.464 1.440 1.00 93.19 87 ILE A N 1
ATOM 675 C CA . ILE A 1 87 ? -10.857 7.483 1.463 1.00 93.19 87 ILE A CA 1
ATOM 676 C C . ILE A 1 87 ? -11.943 7.131 2.490 1.00 93.19 87 ILE A C 1
ATOM 678 O O . ILE A 1 87 ? -12.294 7.978 3.312 1.00 93.19 87 ILE A O 1
ATOM 682 N N . ILE A 1 88 ? -12.451 5.894 2.488 1.00 91.00 88 ILE A N 1
ATOM 683 C CA . ILE A 1 88 ? -13.482 5.446 3.443 1.00 91.00 88 ILE A CA 1
ATOM 684 C C . ILE A 1 88 ? -12.986 5.600 4.887 1.00 91.00 88 ILE A C 1
ATOM 686 O O . ILE A 1 88 ? -13.695 6.141 5.729 1.00 91.00 88 ILE A O 1
ATOM 690 N N . SER A 1 89 ? -11.745 5.198 5.159 1.00 87.62 89 SER A N 1
ATOM 691 C CA . SER A 1 89 ? -11.119 5.261 6.484 1.00 87.62 89 SER A CA 1
ATOM 692 C C . SER A 1 89 ? -10.887 6.693 6.984 1.00 87.62 89 SER A C 1
ATOM 694 O O . SER A 1 89 ? -10.767 6.916 8.188 1.00 87.62 89 SER A O 1
ATOM 696 N N . ILE A 1 90 ? -10.793 7.674 6.081 1.00 90.25 90 ILE A N 1
ATOM 697 C CA . ILE A 1 90 ? -10.674 9.100 6.427 1.00 90.25 90 ILE A CA 1
ATOM 698 C C . ILE A 1 90 ? -12.051 9.716 6.724 1.00 90.25 90 ILE A C 1
ATOM 700 O O . ILE A 1 90 ? -12.162 10.586 7.600 1.00 90.25 90 ILE A O 1
ATOM 704 N N . LEU A 1 91 ? -13.081 9.288 5.987 1.00 89.44 91 LEU A N 1
ATOM 705 C CA . LEU A 1 91 ? -14.450 9.798 6.103 1.00 89.44 91 LEU A CA 1
ATOM 706 C C . LEU A 1 91 ? -15.222 9.207 7.291 1.00 89.44 91 LEU A C 1
ATOM 708 O O . LEU A 1 91 ? -16.064 9.913 7.845 1.00 89.44 91 LEU A O 1
ATOM 712 N N . ALA A 1 92 ? -14.923 7.967 7.686 1.00 80.88 92 ALA A N 1
ATOM 713 C CA . ALA A 1 92 ? -15.448 7.326 8.896 1.00 80.88 92 ALA A CA 1
ATOM 714 C C . ALA A 1 92 ? -14.933 7.996 10.186 1.00 80.88 92 ALA A C 1
ATOM 716 O O . ALA A 1 92 ? -15.737 8.163 11.128 1.00 80.88 92 ALA A O 1
#

Mean predicted aligned error: 3.12 Å

Radius of gyration: 12.36 Å; Cα contacts (8 Å, |Δi|>4): 102; chains: 1; bounding box: 29×22×31 Å

Foldseek 3Di:
DVLLVVLVLLLVLLVVLVCCVPVVPDVVVNLVSLVVLLVQLVVVVVVVPPLSVLSNVLSVVSVCCSPPNDDPVVSVVSSCSSNVSSVVSNVD

Secondary structure (DSSP, 8-state):
-HHHHHHHHHHHHHHHHHHHHHH---HHHHHHHHHHHHHHHHHHHHTT-GGGHHHHHHHHHHHHHHHH---HHHHHHHHHHHHHHHHHHHH-

pLDDT: mean 91.69, std 4.01, range [80.62, 97.0]

Solvent-accessible surface area (backbone atoms only — not comparable to full-atom values): 4752 Å² total; per-residue (Å²): 110,70,58,32,58,54,11,52,50,31,37,49,48,26,51,49,56,54,47,31,76,76,74,61,59,59,66,72,62,53,50,52,46,26,52,48,29,34,53,52,13,54,58,35,41,76,69,70,36,70,76,24,52,56,34,33,52,40,17,53,52,51,51,46,33,75,75,71,58,61,61,72,68,60,54,52,50,45,32,50,53,29,39,54,48,12,52,51,35,53,74,106

Sequence (92 aa):
MIVKILGVFDLIAGLIFWLWMFIGIPTNVMMVIVMYLIIKGLIFVIGLDIASVFDIIAGVLIYIAINFGMPKFLSIIVLLILVQKGIISILA

Nearest PDB structures (foldseek):
  7oqz-assembly1_A  TM=6.590E-01  e=2.799E+00  Homo sapiens
  8r5s-assembly1_B  TM=3.958E-01  e=7.136E+00  unidentified
  2wdr-assembly1_D  TM=2.670E-01  e=5.726E+00  Escherichia coli
  2ws3-assembly3_D  TM=2.793E-01  e=5.419E+00  Escherichia coli